Protein AF-A0A7X6XY84-F1 (afdb_monomer)

pLDDT: mean 77.43, std 20.36, range [28.47, 95.75]

Foldseek 3Di:
DDDDDDDDDDDDDDDDDDDDDDDDDDDPPDPPPPPPPPQQPAQADVLVQVLQVVLVVVVCVVCVVPPWWDDWGDGRLETETETEPDPDPVVPPDVLRVQLVVVQVVQCSLCVVPVPDPSSLSRQWYWYHYPPADIFIDGQVQWDQDPNTTGHDSVRSSVSSVD

Mean predicted aligned error: 12.92 Å

Secondary structure (DSSP, 8-state):
-----------------------------------HHHHHTSPP-HHHHHHHHHHHHHHHHHHTTT--EEEEEEETTEEEEEE--TT--SSSSSHHHHHHHHHHHHHHHHHHTTTT-THHHH--EEEEEETTS-EEEEEGGGEEEETTEEEE-HHHHHHHHH-

Solvent-accessible surface area (backbone atoms only — not comparable to full-atom values): 10266 Å² total; per-residue (Å²): 134,85,91,83,86,89,82,86,92,83,82,80,91,80,80,90,82,87,78,91,77,91,76,74,96,70,89,73,85,69,75,71,85,65,79,60,66,69,56,68,66,36,72,71,39,64,68,51,43,55,50,47,64,68,42,43,67,59,56,50,60,77,24,67,93,72,70,33,72,76,49,74,52,68,52,20,42,28,42,41,37,33,34,44,64,80,89,59,50,75,98,28,98,37,59,65,58,43,50,47,50,50,52,51,52,54,52,49,51,67,46,58,63,62,67,87,46,70,58,67,75,57,38,50,31,41,38,40,38,35,60,98,67,60,72,34,65,48,48,48,85,64,47,43,79,54,98,89,37,72,39,72,45,71,66,57,50,51,50,40,70,71,108

Structure (mmCIF, N/CA/C/O backbone):
data_AF-A0A7X6XY84-F1
#
_entry.id   AF-A0A7X6XY84-F1
#
loop_
_atom_site.group_PDB
_atom_site.id
_atom_site.type_symbol
_atom_site.label_atom_id
_atom_site.label_alt_id
_atom_site.label_comp_id
_atom_site.label_asym_id
_atom_site.label_entity_id
_atom_site.label_seq_id
_atom_site.pdbx_PDB_ins_code
_atom_site.Cartn_x
_atom_site.Cartn_y
_atom_site.Cartn_z
_atom_site.occupancy
_atom_site.B_iso_or_equiv
_atom_site.auth_seq_id
_atom_site.auth_comp_id
_atom_site.auth_asym_id
_atom_site.auth_atom_id
_atom_site.pdbx_PDB_model_num
ATOM 1 N N . MET A 1 1 ? 67.344 -59.192 -1.637 1.00 37.03 1 MET A N 1
ATOM 2 C CA . MET A 1 1 ? 68.223 -58.410 -2.530 1.00 37.03 1 MET A CA 1
ATOM 3 C C . MET A 1 1 ? 67.933 -56.934 -2.301 1.00 37.03 1 MET A C 1
ATOM 5 O O . MET A 1 1 ? 66.778 -56.552 -2.340 1.00 37.03 1 MET A O 1
ATOM 9 N N . SER A 1 2 ? 68.988 -56.175 -2.002 1.00 34.41 2 SER A N 1
ATOM 10 C CA . SER A 1 2 ? 69.100 -54.714 -1.875 1.00 34.41 2 SER A CA 1
ATOM 11 C C . SER A 1 2 ? 68.225 -53.937 -0.875 1.00 34.41 2 SER A C 1
ATOM 13 O O . SER A 1 2 ? 67.054 -53.653 -1.083 1.00 34.41 2 SER A O 1
ATOM 15 N N . ILE A 1 3 ? 68.920 -53.469 0.162 1.00 47.12 3 ILE A N 1
ATOM 16 C CA . ILE A 1 3 ? 68.649 -52.268 0.959 1.00 47.12 3 ILE A CA 1
ATOM 17 C C . ILE A 1 3 ? 68.754 -51.015 0.066 1.00 47.12 3 ILE A C 1
ATOM 19 O O . ILE A 1 3 ? 69.675 -50.949 -0.750 1.00 47.12 3 ILE A O 1
ATOM 23 N N . LYS A 1 4 ? 67.877 -50.021 0.284 1.00 43.94 4 LYS A N 1
ATOM 24 C CA . LYS A 1 4 ? 68.105 -48.550 0.228 1.00 43.94 4 LYS A CA 1
ATOM 25 C C . LYS A 1 4 ? 66.791 -47.867 0.681 1.00 43.94 4 LYS A C 1
ATOM 27 O O . LYS A 1 4 ? 65.783 -48.042 0.021 1.00 43.94 4 LYS A O 1
ATOM 32 N N . LYS A 1 5 ? 66.659 -47.406 1.932 1.00 41.78 5 LYS A N 1
ATOM 33 C CA . LYS A 1 5 ? 67.105 -46.138 2.564 1.00 41.78 5 LYS A CA 1
ATOM 34 C C . LYS A 1 5 ? 66.253 -44.902 2.201 1.00 41.78 5 LYS A C 1
ATOM 36 O O . LYS A 1 5 ? 66.184 -44.552 1.032 1.00 41.78 5 LYS A O 1
ATOM 41 N N . ILE A 1 6 ? 65.849 -44.202 3.279 1.00 56.38 6 ILE A N 1
ATOM 42 C CA . ILE A 1 6 ? 65.482 -42.769 3.425 1.00 56.38 6 ILE A CA 1
ATOM 43 C C . ILE A 1 6 ? 64.001 -42.468 3.142 1.00 56.38 6 ILE A C 1
ATOM 45 O O . ILE A 1 6 ? 63.484 -42.914 2.135 1.00 56.38 6 ILE A O 1
ATOM 49 N N . SER A 1 7 ? 63.260 -41.661 3.902 1.00 41.84 7 SER A N 1
ATOM 50 C CA . SER A 1 7 ? 63.342 -41.059 5.243 1.00 41.84 7 SER A CA 1
ATOM 51 C C . SER A 1 7 ? 62.091 -40.170 5.371 1.00 41.84 7 SER A C 1
ATOM 53 O O . SER A 1 7 ? 61.486 -39.816 4.366 1.00 41.84 7 SER A O 1
ATOM 55 N N . LEU A 1 8 ? 61.837 -39.724 6.597 1.00 44.41 8 LEU A N 1
ATOM 56 C CA . LEU A 1 8 ? 60.947 -38.650 7.043 1.00 44.41 8 LEU A CA 1
ATOM 57 C C . LEU A 1 8 ? 59.442 -38.979 7.121 1.00 44.41 8 LEU A C 1
ATOM 59 O O . LEU A 1 8 ? 58.824 -39.281 6.114 1.00 44.41 8 LEU A O 1
ATOM 63 N N . PHE A 1 9 ? 58.812 -39.084 8.297 1.00 40.66 9 PHE A N 1
ATOM 64 C CA . PHE A 1 9 ? 58.599 -38.135 9.418 1.00 40.66 9 PHE A CA 1
ATOM 65 C C . PHE A 1 9 ? 57.223 -37.459 9.309 1.00 40.66 9 PHE A C 1
ATOM 67 O O . PHE A 1 9 ? 57.017 -36.674 8.393 1.00 40.66 9 PHE A O 1
ATOM 74 N N . LEU A 1 10 ? 56.348 -37.783 10.274 1.00 44.91 10 LEU A N 1
ATOM 75 C CA . LEU A 1 10 ? 55.232 -37.021 10.885 1.00 44.91 10 LEU A CA 1
ATOM 76 C C . LEU A 1 10 ? 54.086 -38.003 11.199 1.00 44.91 10 LEU A C 1
ATOM 78 O O . LEU A 1 10 ? 53.367 -38.431 10.308 1.00 44.91 10 LEU A O 1
ATOM 82 N N . ILE A 1 11 ? 54.081 -38.651 12.368 1.00 48.78 11 ILE A N 1
ATOM 83 C CA . ILE A 1 11 ? 53.679 -38.143 13.700 1.00 48.78 11 ILE A CA 1
ATOM 84 C C . ILE A 1 11 ? 52.160 -37.890 13.793 1.00 48.78 11 ILE A C 1
ATOM 86 O O . ILE A 1 11 ? 51.646 -36.943 13.213 1.00 48.78 11 ILE A O 1
ATOM 90 N N . SER A 1 12 ? 51.527 -38.773 14.589 1.00 40.69 12 SER A N 1
ATOM 91 C CA . SER A 1 12 ? 50.303 -38.646 15.418 1.00 40.69 12 SER A CA 1
ATOM 92 C C . SER A 1 12 ? 48.994 -38.220 14.736 1.00 40.69 12 SER A C 1
ATOM 94 O O . SER A 1 12 ? 48.869 -37.097 14.275 1.00 40.69 12 SER A O 1
ATOM 96 N N . ILE A 1 13 ? 47.987 -39.093 14.602 1.00 51.06 13 ILE A N 1
ATOM 97 C CA . ILE A 1 13 ? 47.061 -39.580 15.656 1.00 51.06 13 ILE A CA 1
ATOM 98 C C . ILE A 1 13 ? 46.358 -38.431 16.393 1.00 51.06 13 ILE A C 1
ATOM 100 O O . ILE A 1 13 ? 46.986 -37.775 17.213 1.00 51.06 13 ILE A O 1
ATOM 104 N N . LEU A 1 14 ? 45.046 -38.292 16.169 1.00 39.66 14 LEU A N 1
ATOM 105 C CA . LEU A 1 14 ? 44.008 -38.093 17.199 1.00 39.66 14 LEU A CA 1
ATOM 106 C C . LEU A 1 14 ? 42.639 -38.339 16.521 1.00 39.66 14 LEU A C 1
ATOM 108 O O . LEU A 1 14 ? 42.219 -37.580 15.656 1.00 39.66 14 LEU A O 1
ATOM 112 N N . SER A 1 15 ? 42.095 -39.556 16.640 1.00 41.47 15 SER A N 1
ATOM 113 C CA . SER A 1 15 ? 40.876 -39.861 17.424 1.00 41.47 15 SER A CA 1
ATOM 114 C C . SER A 1 15 ? 39.651 -39.034 17.007 1.00 41.47 15 SER A C 1
ATOM 116 O O . SER A 1 15 ? 39.564 -37.845 17.282 1.00 41.47 15 SER A O 1
ATOM 118 N N . LEU A 1 16 ? 38.713 -39.618 16.262 1.00 42.50 16 LEU A N 1
ATOM 119 C CA . LEU A 1 16 ? 37.565 -40.355 16.813 1.00 42.50 16 LEU A CA 1
ATOM 120 C C . LEU A 1 16 ? 36.734 -39.509 17.792 1.00 42.50 16 LEU A C 1
ATOM 122 O O . LEU A 1 16 ? 37.088 -39.352 18.956 1.00 42.50 16 LEU A O 1
ATOM 126 N N . SER A 1 17 ? 35.582 -39.037 17.321 1.00 43.12 17 SER A N 1
ATOM 127 C CA . SER A 1 17 ? 34.432 -38.672 18.153 1.00 43.12 17 SER A CA 1
ATOM 128 C C . SER A 1 17 ? 33.162 -38.888 17.335 1.00 43.12 17 SER A C 1
ATOM 130 O O . SER A 1 17 ? 32.654 -37.988 16.677 1.00 43.12 17 SER A O 1
ATOM 132 N N . ILE A 1 18 ? 32.682 -40.132 17.352 1.00 50.38 18 ILE A N 1
ATOM 133 C CA . ILE A 1 18 ? 31.276 -40.438 17.099 1.00 50.38 18 ILE A CA 1
ATOM 134 C C . ILE A 1 18 ? 30.543 -40.089 18.394 1.00 50.38 18 ILE A C 1
ATOM 136 O O . ILE A 1 18 ? 30.794 -40.719 19.420 1.00 50.38 18 ILE A O 1
ATOM 140 N N . VAL A 1 19 ? 29.627 -39.125 18.340 1.00 46.19 19 VAL A N 1
ATOM 141 C CA . VAL A 1 19 ? 28.506 -39.048 19.279 1.00 46.19 19 VAL A CA 1
ATOM 142 C C . VAL A 1 19 ? 27.235 -39.066 18.445 1.00 46.19 19 VAL A C 1
ATOM 144 O O . VAL A 1 19 ? 26.896 -38.113 17.750 1.00 46.19 19 VAL A O 1
ATOM 147 N N . LEU A 1 20 ? 26.580 -40.222 18.485 1.00 47.09 20 LEU A N 1
ATOM 148 C CA . LEU A 1 20 ? 25.181 -40.398 18.141 1.00 47.09 20 LEU A CA 1
ATOM 149 C C . LEU A 1 20 ? 24.332 -39.718 19.216 1.00 47.09 20 LEU A C 1
ATOM 151 O O . LEU A 1 20 ? 24.403 -40.100 20.381 1.00 47.09 20 LEU A O 1
ATOM 155 N N . SER A 1 21 ? 23.470 -38.797 18.805 1.00 43.19 21 SER A N 1
ATOM 156 C CA . SER A 1 21 ? 22.220 -38.500 19.506 1.00 43.19 21 SER A CA 1
ATOM 157 C C . SER A 1 21 ? 21.289 -37.786 18.535 1.00 43.19 21 SER A C 1
ATOM 159 O O . SER A 1 21 ? 21.420 -36.589 18.294 1.00 43.19 21 SER A O 1
ATOM 161 N N . GLY A 1 22 ? 20.380 -38.554 17.937 1.00 38.88 22 GLY A N 1
ATOM 162 C CA . GLY A 1 22 ? 19.222 -37.994 17.261 1.00 38.88 22 GLY A CA 1
ATOM 163 C C . GLY A 1 22 ? 18.280 -37.348 18.274 1.00 38.88 22 GLY A C 1
ATOM 164 O O . GLY A 1 22 ? 18.043 -37.909 19.340 1.00 38.88 22 GLY A O 1
ATOM 165 N N . CYS A 1 23 ? 17.729 -36.200 17.897 1.00 39.31 23 CYS A N 1
ATOM 166 C CA . CYS A 1 23 ? 16.476 -35.659 18.402 1.00 39.31 23 CYS A CA 1
ATOM 167 C C . CYS A 1 23 ? 15.817 -34.926 17.230 1.00 39.31 23 CYS A C 1
ATOM 169 O O . CYS A 1 23 ? 16.321 -33.910 16.774 1.00 39.31 23 CYS A O 1
ATOM 171 N N . SER A 1 24 ? 14.748 -35.541 16.728 1.00 29.14 24 SER A N 1
ATOM 172 C CA . SER A 1 24 ? 13.473 -34.908 16.388 1.00 29.14 24 SER A CA 1
ATOM 173 C C . SER A 1 24 ? 13.477 -33.642 15.527 1.00 29.14 24 SER A C 1
ATOM 175 O O . SER A 1 24 ? 13.918 -32.584 15.953 1.00 29.14 24 SER A O 1
ATOM 177 N N . TYR A 1 25 ? 12.828 -33.758 14.364 1.00 44.88 25 TYR A N 1
ATOM 178 C CA . TYR A 1 25 ? 11.724 -32.879 13.955 1.00 44.88 25 TYR A CA 1
ATOM 179 C C . TYR A 1 25 ? 11.541 -31.643 14.852 1.00 44.88 25 TYR A C 1
ATOM 181 O O . TYR A 1 25 ? 10.917 -31.720 15.910 1.00 44.88 25 TYR A O 1
ATOM 189 N N . LEU A 1 26 ? 12.070 -30.518 14.398 1.00 33.59 26 LEU A N 1
ATOM 190 C CA . LEU A 1 26 ? 11.549 -29.198 14.700 1.00 33.59 26 LEU A CA 1
ATOM 191 C C . LEU A 1 26 ? 11.696 -28.415 13.404 1.00 33.59 26 LEU A C 1
ATOM 193 O O . LEU A 1 26 ? 12.796 -28.276 12.872 1.00 33.59 26 LEU A O 1
ATOM 197 N N . GLU A 1 27 ? 10.547 -28.030 12.862 1.00 41.69 27 GLU A N 1
ATOM 198 C CA . GLU A 1 27 ? 10.413 -27.014 11.834 1.00 41.69 27 GLU A CA 1
ATOM 199 C C . GLU A 1 27 ? 11.278 -25.819 12.232 1.00 41.69 27 GLU A C 1
ATOM 201 O O . GLU A 1 27 ? 10.979 -25.129 13.204 1.00 41.69 27 GLU A O 1
ATOM 206 N N . ASP A 1 28 ? 12.357 -25.588 11.494 1.00 35.00 28 ASP A N 1
ATOM 207 C CA . ASP A 1 28 ? 12.921 -24.255 11.422 1.00 35.00 28 ASP A CA 1
ATOM 208 C C . ASP A 1 28 ? 12.203 -23.590 10.254 1.00 35.00 28 ASP A C 1
ATOM 210 O O . ASP A 1 28 ? 12.536 -23.789 9.082 1.00 35.00 28 ASP A O 1
ATOM 214 N N . THR A 1 29 ? 11.126 -22.874 10.578 1.00 38.28 29 THR A N 1
ATOM 215 C CA . THR A 1 29 ? 10.616 -21.785 9.750 1.00 38.28 29 THR A CA 1
ATOM 216 C C . THR A 1 29 ? 11.722 -20.740 9.681 1.00 38.28 29 THR A C 1
ATOM 218 O O . THR A 1 29 ? 11.693 -19.730 10.386 1.00 38.28 29 THR A O 1
ATOM 221 N N . GLY A 1 30 ? 12.740 -21.040 8.878 1.00 28.47 30 GLY A N 1
ATOM 222 C CA . GLY A 1 30 ? 13.841 -20.151 8.596 1.00 28.47 30 GLY A CA 1
ATOM 223 C C . GLY A 1 30 ? 13.262 -18.957 7.869 1.00 28.47 30 GLY A C 1
ATOM 224 O O . GLY A 1 30 ? 12.971 -19.032 6.677 1.00 28.47 30 GLY A O 1
ATOM 225 N N . ASN A 1 31 ? 13.062 -17.876 8.619 1.00 40.44 31 ASN A N 1
ATOM 226 C CA . ASN A 1 31 ? 13.121 -16.524 8.103 1.00 40.44 31 ASN A CA 1
ATOM 227 C C . ASN A 1 31 ? 14.382 -16.451 7.242 1.00 40.44 31 ASN A C 1
ATOM 229 O O . ASN A 1 31 ? 15.483 -16.282 7.766 1.00 40.44 31 ASN A O 1
ATOM 233 N N . GLU A 1 32 ? 14.228 -16.662 5.934 1.00 41.94 32 GLU A N 1
ATOM 234 C CA . GLU A 1 32 ? 15.254 -16.293 4.980 1.00 41.94 32 GLU A CA 1
ATOM 235 C C . GLU A 1 32 ? 15.561 -14.832 5.278 1.00 41.94 32 GLU A C 1
ATOM 237 O O . GLU A 1 32 ? 14.674 -13.977 5.241 1.00 41.94 32 GLU A O 1
ATOM 242 N N . GLU A 1 33 ? 16.805 -14.596 5.675 1.00 41.22 33 GLU A N 1
ATOM 243 C CA . GLU A 1 33 ? 17.447 -13.302 5.805 1.00 41.22 33 GLU A CA 1
ATOM 244 C C . GLU A 1 33 ? 17.317 -12.625 4.432 1.00 41.22 33 GLU A C 1
ATOM 246 O O . GLU A 1 33 ? 18.150 -12.779 3.537 1.00 41.22 33 GLU A O 1
ATOM 251 N N . TYR A 1 34 ? 16.152 -12.016 4.197 1.00 51.50 34 TYR A N 1
ATOM 252 C CA . TYR A 1 34 ? 15.800 -11.458 2.909 1.00 51.50 34 TYR A CA 1
ATOM 253 C C . TYR A 1 34 ? 16.749 -10.303 2.657 1.00 51.50 34 TYR A C 1
ATOM 255 O O . TYR A 1 34 ? 17.055 -9.522 3.551 1.00 51.50 34 TYR A O 1
ATOM 263 N N . ILE A 1 35 ? 17.253 -10.237 1.433 1.00 47.62 35 ILE A N 1
ATOM 264 C CA . ILE A 1 35 ? 18.219 -9.252 0.956 1.00 47.62 35 ILE A CA 1
ATOM 265 C C . ILE A 1 35 ? 17.599 -7.844 1.092 1.00 47.62 35 ILE A C 1
ATOM 267 O O . ILE A 1 35 ? 17.041 -7.304 0.143 1.00 47.62 35 ILE A O 1
ATOM 271 N N . GLU A 1 36 ? 17.635 -7.260 2.289 1.00 53.44 36 GLU A N 1
ATOM 272 C CA . GLU A 1 36 ? 16.986 -5.982 2.603 1.00 53.44 36 GLU A CA 1
ATOM 273 C C . GLU A 1 36 ? 17.837 -4.806 2.124 1.00 53.44 36 GLU A C 1
ATOM 275 O O . GLU A 1 36 ? 17.321 -3.829 1.596 1.00 53.44 36 GLU A O 1
ATOM 280 N N . THR A 1 37 ? 19.163 -4.907 2.194 1.00 52.84 37 THR A N 1
ATOM 281 C CA . THR A 1 37 ? 20.028 -3.739 1.977 1.00 52.84 37 THR A CA 1
ATOM 282 C C . THR A 1 37 ? 20.285 -3.409 0.507 1.00 52.84 37 THR A C 1
ATOM 284 O O . THR A 1 37 ? 20.326 -2.231 0.156 1.00 52.84 37 THR A O 1
ATOM 287 N N . ALA A 1 38 ? 20.441 -4.402 -0.375 1.00 56.97 38 ALA A N 1
ATOM 288 C CA . ALA A 1 38 ? 20.861 -4.161 -1.763 1.00 56.97 38 ALA A CA 1
ATOM 289 C C . ALA A 1 38 ? 19.752 -3.573 -2.655 1.00 56.97 38 ALA A C 1
ATOM 291 O O . ALA A 1 38 ? 20.037 -2.753 -3.522 1.00 56.97 38 ALA A O 1
ATOM 292 N N . GLN A 1 39 ? 18.490 -3.964 -2.445 1.00 60.03 39 GLN A N 1
ATOM 293 C CA . GLN A 1 39 ? 17.364 -3.432 -3.227 1.00 60.03 39 GLN A CA 1
ATOM 294 C C . GLN A 1 39 ? 16.808 -2.122 -2.655 1.00 60.03 39 GLN A C 1
ATOM 296 O O . GLN A 1 39 ? 16.285 -1.303 -3.404 1.00 60.03 39 GLN A O 1
ATOM 301 N N . GLU A 1 40 ? 16.983 -1.866 -1.356 1.00 54.91 40 GLU A N 1
ATOM 302 C CA . GLU A 1 40 ? 16.638 -0.575 -0.742 1.00 54.91 40 GLU A CA 1
ATOM 303 C C . GLU A 1 40 ? 17.616 0.556 -1.079 1.00 54.91 40 GLU A C 1
ATOM 305 O O . GLU A 1 40 ? 17.273 1.731 -0.938 1.00 54.91 40 GLU A O 1
ATOM 310 N N . SER A 1 41 ? 18.827 0.205 -1.518 1.00 63.41 41 SER A N 1
ATOM 311 C CA . SER A 1 41 ? 19.855 1.142 -1.985 1.00 63.41 41 SER A CA 1
ATOM 312 C C . SER A 1 41 ? 19.936 1.239 -3.513 1.00 63.41 41 SER A C 1
ATOM 314 O O . SER A 1 41 ? 20.846 1.882 -4.040 1.00 63.41 41 SER A O 1
ATOM 316 N N . ALA A 1 42 ? 18.980 0.632 -4.228 1.00 69.38 42 ALA A N 1
ATOM 317 C CA . ALA A 1 42 ? 18.850 0.788 -5.669 1.00 69.38 42 ALA A CA 1
ATOM 318 C C . ALA A 1 42 ? 18.618 2.268 -6.031 1.00 69.38 42 ALA A C 1
ATOM 320 O O . ALA A 1 42 ? 17.935 2.978 -5.283 1.00 69.38 42 ALA A O 1
ATOM 321 N N . PRO A 1 43 ? 19.181 2.746 -7.160 1.00 77.19 43 PRO A N 1
ATOM 322 C CA . PRO A 1 43 ? 18.871 4.075 -7.660 1.00 77.19 43 PRO A CA 1
ATOM 323 C C . PRO A 1 43 ? 17.367 4.204 -7.885 1.00 77.19 43 PRO A C 1
ATOM 325 O O . PRO A 1 43 ? 16.672 3.218 -8.137 1.00 77.19 43 PRO A O 1
ATOM 328 N N . ASP A 1 44 ? 16.882 5.433 -7.783 1.00 80.38 44 ASP A N 1
ATOM 329 C CA . ASP A 1 44 ? 15.476 5.708 -8.000 1.00 80.38 44 ASP A CA 1
ATOM 330 C C . ASP A 1 44 ? 15.028 5.274 -9.396 1.00 80.38 44 ASP A C 1
ATOM 332 O O . ASP A 1 44 ? 15.686 5.551 -10.401 1.00 80.38 44 ASP A O 1
ATOM 336 N N . ASN A 1 45 ? 13.883 4.603 -9.433 1.00 87.12 45 ASN A N 1
ATOM 337 C CA . ASN A 1 45 ? 13.241 4.206 -10.667 1.00 87.12 45 ASN A CA 1
ATOM 338 C C . ASN A 1 45 ? 12.359 5.355 -11.165 1.00 87.12 45 ASN A C 1
ATOM 340 O O . ASN A 1 45 ? 11.310 5.644 -10.586 1.00 87.12 45 ASN A O 1
ATOM 344 N N . GLU A 1 46 ? 12.824 6.043 -12.205 1.00 90.38 46 GLU A N 1
ATOM 345 C CA . GLU A 1 46 ? 12.141 7.217 -12.754 1.00 90.38 46 GLU A CA 1
ATOM 346 C C . GLU A 1 46 ? 10.784 6.859 -13.383 1.00 90.38 46 GLU A C 1
ATOM 348 O O . GLU A 1 46 ? 9.826 7.609 -13.198 1.00 90.38 46 GLU A O 1
ATOM 353 N N . ASP A 1 47 ? 10.656 5.683 -14.004 1.00 91.44 47 ASP A N 1
ATOM 354 C CA . ASP A 1 47 ? 9.382 5.211 -14.563 1.00 91.44 47 ASP A CA 1
ATOM 355 C C . ASP A 1 47 ? 8.368 4.926 -13.442 1.00 91.44 47 ASP A C 1
ATOM 357 O O . ASP A 1 47 ? 7.186 5.268 -13.542 1.00 91.44 47 ASP A O 1
ATOM 361 N N . LEU A 1 48 ? 8.827 4.344 -12.326 1.00 91.44 48 LEU A N 1
ATOM 362 C CA . LEU A 1 48 ? 7.979 4.093 -11.158 1.00 91.44 48 LEU A CA 1
ATOM 363 C C . LEU A 1 48 ? 7.576 5.399 -10.469 1.00 91.44 48 LEU A C 1
ATOM 365 O O . LEU A 1 48 ? 6.434 5.531 -10.027 1.00 91.44 48 LEU A O 1
ATOM 369 N N . LYS A 1 49 ? 8.482 6.377 -10.391 1.00 92.06 49 LYS A N 1
ATOM 370 C CA . LYS A 1 49 ? 8.153 7.721 -9.899 1.00 92.06 49 LYS A CA 1
ATOM 371 C C . LYS A 1 49 ? 7.074 8.372 -10.754 1.00 92.06 49 LYS A C 1
ATOM 373 O O . LYS A 1 49 ? 6.077 8.826 -10.201 1.00 92.06 49 LYS A O 1
ATOM 378 N N . GLU A 1 50 ? 7.239 8.387 -12.076 1.00 92.75 50 GLU A N 1
ATOM 379 C CA . GLU A 1 50 ? 6.246 8.953 -12.996 1.00 92.75 50 GLU A CA 1
ATOM 380 C C . GLU A 1 50 ? 4.892 8.248 -12.845 1.00 92.75 50 GLU A C 1
ATOM 382 O O . GLU A 1 50 ? 3.845 8.893 -12.738 1.00 92.75 50 GLU A O 1
ATOM 387 N N . TYR A 1 51 ? 4.910 6.919 -12.751 1.00 93.12 51 TYR A N 1
ATOM 388 C CA . TYR A 1 51 ? 3.714 6.132 -12.493 1.00 93.12 51 TYR A CA 1
ATOM 389 C C . TYR A 1 51 ? 3.009 6.535 -11.191 1.00 93.12 51 TYR A C 1
ATOM 391 O O . TYR A 1 51 ? 1.796 6.764 -11.195 1.00 93.12 51 TYR A O 1
ATOM 399 N N . ILE A 1 52 ? 3.753 6.663 -10.089 1.00 93.19 52 ILE A N 1
ATOM 400 C CA . ILE A 1 52 ? 3.185 7.042 -8.793 1.00 93.19 52 ILE A CA 1
ATOM 401 C C . ILE A 1 52 ? 2.676 8.485 -8.790 1.00 93.19 52 ILE A C 1
ATOM 403 O O . ILE A 1 52 ? 1.615 8.729 -8.223 1.00 93.19 52 ILE A O 1
ATOM 407 N N . GLU A 1 53 ? 3.327 9.421 -9.480 1.00 93.19 53 GLU A N 1
ATOM 408 C CA . GLU A 1 53 ? 2.800 10.784 -9.646 1.00 93.19 53 GLU A CA 1
ATOM 409 C C . GLU A 1 53 ? 1.464 10.793 -10.408 1.00 93.19 53 GLU A C 1
ATOM 411 O O . GLU A 1 53 ? 0.549 11.547 -10.070 1.00 93.19 53 GLU A O 1
ATOM 416 N N . HIS A 1 54 ? 1.290 9.902 -11.388 1.00 91.88 54 HIS A N 1
ATOM 417 C CA . HIS A 1 54 ? 0.005 9.717 -12.062 1.00 91.88 54 HIS A CA 1
ATOM 418 C C . HIS A 1 54 ? -1.043 8.991 -11.215 1.00 91.88 54 HIS A C 1
ATOM 420 O O . HIS A 1 54 ? -2.238 9.219 -11.420 1.00 91.88 54 HIS A O 1
ATOM 426 N N . LEU A 1 55 ? -0.625 8.095 -10.321 1.00 92.50 55 LEU A N 1
ATOM 427 C CA . LEU A 1 55 ? -1.502 7.346 -9.420 1.00 92.50 55 LEU A CA 1
ATOM 428 C C . LEU A 1 55 ? -1.961 8.198 -8.231 1.00 92.50 55 LEU A C 1
ATOM 430 O O . LEU A 1 55 ? -3.087 8.052 -7.762 1.00 92.50 55 LEU A O 1
ATOM 434 N N . LYS A 1 56 ? -1.108 9.103 -7.754 1.00 92.75 56 LYS A N 1
ATOM 435 C CA . LYS A 1 56 ? -1.342 9.975 -6.604 1.00 92.75 56 LYS A CA 1
ATOM 436 C C . LYS A 1 56 ? -2.735 10.618 -6.570 1.00 92.75 56 LYS A C 1
ATOM 438 O O . LYS A 1 56 ? -3.413 10.400 -5.570 1.00 92.75 56 LYS A O 1
ATOM 443 N N . PRO A 1 57 ? -3.241 11.287 -7.627 1.00 91.94 57 PRO A N 1
ATOM 444 C CA . PRO A 1 57 ? -4.588 11.864 -7.597 1.00 91.94 57 PRO A CA 1
ATOM 445 C C . PRO A 1 57 ? -5.703 10.815 -7.450 1.00 91.94 57 PRO A C 1
ATOM 447 O O . PRO A 1 57 ? -6.771 11.113 -6.920 1.00 91.94 57 PRO A O 1
ATOM 450 N N . VAL A 1 58 ? -5.481 9.577 -7.904 1.00 91.62 58 VAL A N 1
ATOM 451 C CA . VAL A 1 58 ? -6.438 8.473 -7.725 1.00 91.62 58 VAL A CA 1
ATOM 452 C C . VAL A 1 58 ? -6.489 8.052 -6.263 1.00 91.62 58 VAL A C 1
ATOM 454 O O . VAL A 1 58 ? -7.580 7.899 -5.719 1.00 91.62 58 VAL A O 1
ATOM 457 N N . ILE A 1 59 ? -5.327 7.900 -5.623 1.00 91.19 59 ILE A N 1
ATOM 458 C CA . ILE A 1 59 ? -5.235 7.547 -4.203 1.00 91.19 59 ILE A CA 1
ATOM 459 C C . ILE A 1 59 ? -5.751 8.697 -3.336 1.00 91.19 59 ILE A C 1
ATOM 461 O O . ILE A 1 59 ? -6.549 8.453 -2.445 1.00 91.19 59 ILE A O 1
ATOM 465 N N . GLU A 1 60 ? -5.395 9.949 -3.623 1.00 90.75 60 GLU A N 1
ATOM 466 C CA . GLU A 1 60 ? -5.923 11.127 -2.917 1.00 90.75 60 GLU A CA 1
ATOM 467 C C . GLU A 1 60 ? -7.456 11.161 -2.952 1.00 90.75 60 GLU A C 1
ATOM 469 O O . GLU A 1 60 ? -8.094 11.361 -1.919 1.00 90.75 60 GLU A O 1
ATOM 474 N N . LYS A 1 61 ? -8.062 10.842 -4.103 1.00 89.75 61 LYS A N 1
ATOM 475 C CA . LYS A 1 61 ? -9.519 10.737 -4.240 1.00 89.75 61 LYS A CA 1
ATOM 476 C C . LYS A 1 61 ? -10.142 9.643 -3.364 1.00 89.75 61 LYS A C 1
ATOM 478 O O . LYS A 1 61 ? -11.285 9.780 -2.937 1.00 89.75 61 LYS A O 1
ATOM 483 N N . LEU A 1 62 ? -9.417 8.563 -3.053 1.00 88.38 62 LEU A N 1
ATOM 484 C CA . LEU A 1 62 ? -9.892 7.545 -2.103 1.00 88.38 62 LEU A CA 1
ATOM 485 C C . LEU A 1 62 ? -10.095 8.118 -0.690 1.00 88.38 62 LEU A C 1
ATOM 487 O O . LEU A 1 62 ? -10.881 7.560 0.082 1.00 88.38 62 LEU A O 1
ATOM 491 N N . TYR A 1 63 ? -9.419 9.219 -0.370 1.00 87.31 63 TYR A N 1
ATOM 492 C CA . TYR A 1 63 ? -9.416 9.840 0.949 1.00 87.31 63 TYR A CA 1
ATOM 493 C C . TYR A 1 63 ? 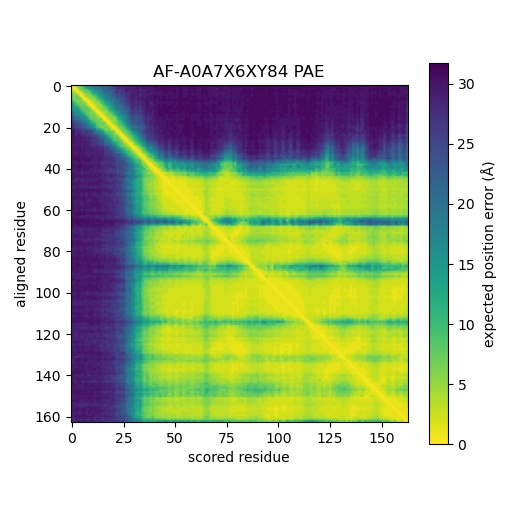-10.017 11.253 0.960 1.00 87.31 63 TYR A C 1
ATOM 495 O O . TYR A 1 63 ? -10.081 11.856 2.023 1.00 87.31 63 TYR A O 1
ATOM 503 N N . GLU A 1 64 ? -10.503 11.774 -0.170 1.00 80.69 64 GLU A N 1
ATOM 504 C CA . GLU A 1 64 ? -11.032 13.144 -0.307 1.00 80.69 64 GLU A CA 1
ATOM 505 C C . GLU A 1 64 ? -12.198 13.438 0.658 1.00 80.69 64 GLU A C 1
ATOM 507 O O . GLU A 1 64 ? -12.249 14.507 1.261 1.00 80.69 64 GLU A O 1
ATOM 512 N N . ASP A 1 65 ? -13.077 12.457 0.888 1.00 68.44 65 ASP A N 1
ATOM 513 C CA . ASP A 1 65 ? -14.259 12.604 1.754 1.00 68.44 65 ASP A CA 1
ATOM 514 C C . ASP A 1 65 ? -13.990 12.321 3.244 1.00 68.44 65 ASP A C 1
ATOM 516 O O . ASP A 1 65 ? -14.850 12.577 4.089 1.00 68.44 65 ASP A O 1
ATOM 520 N N . LYS A 1 66 ? -12.827 11.747 3.575 1.00 63.72 66 LYS A N 1
ATOM 521 C CA . LYS A 1 66 ? -12.502 11.270 4.934 1.00 63.72 66 LYS A CA 1
ATOM 522 C C . LYS A 1 66 ? -11.252 11.911 5.537 1.00 63.72 66 LYS A C 1
ATOM 524 O O . LYS A 1 66 ? -11.149 11.974 6.751 1.00 63.72 66 LYS A O 1
ATOM 529 N N . GLY A 1 67 ? -10.363 12.441 4.696 1.00 62.28 67 GLY A N 1
ATOM 530 C CA . GLY A 1 67 ? -9.099 13.079 5.055 1.00 62.28 67 GLY A CA 1
ATOM 531 C C . GLY A 1 67 ? -8.156 12.163 5.831 1.00 62.28 67 GLY A C 1
ATOM 532 O O . GLY A 1 67 ? -8.048 12.322 7.036 1.00 62.28 67 GLY A O 1
ATOM 533 N N . GLU A 1 68 ? -7.463 11.228 5.167 1.00 78.75 68 GLU A N 1
ATOM 534 C CA . GLU A 1 68 ? -6.645 10.213 5.875 1.00 78.75 68 GLU A CA 1
ATOM 535 C C . GLU A 1 68 ? -5.359 9.773 5.130 1.00 78.75 68 GLU A C 1
ATOM 537 O O . GLU A 1 68 ? -4.605 8.951 5.644 1.00 78.75 68 GLU A O 1
ATOM 542 N N . LEU A 1 69 ? -5.028 10.347 3.962 1.00 89.12 69 LEU A N 1
ATOM 543 C CA . LEU A 1 69 ? -3.727 10.136 3.299 1.00 89.12 69 LEU A CA 1
ATOM 544 C C . LEU A 1 69 ? -2.729 11.220 3.721 1.00 89.12 69 LEU A C 1
ATOM 546 O O . LEU A 1 69 ? -2.970 12.404 3.484 1.00 89.12 69 LEU A O 1
ATOM 550 N N . LYS A 1 70 ? -1.585 10.826 4.285 1.00 90.44 70 LYS A N 1
ATOM 551 C CA . LYS A 1 7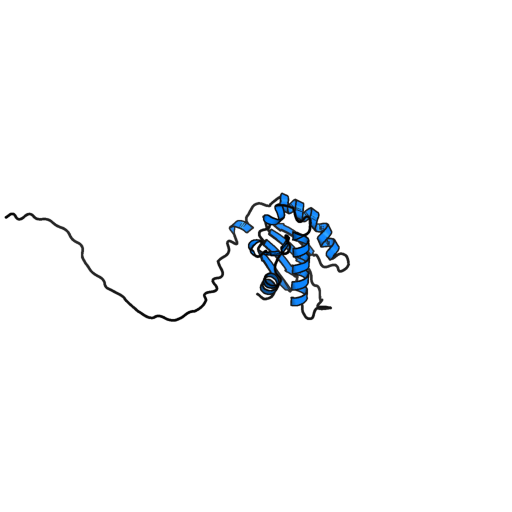0 ? -0.495 11.753 4.632 1.00 90.44 70 LYS A CA 1
ATOM 552 C C . LYS A 1 70 ? 0.506 11.915 3.507 1.00 90.44 70 LYS A C 1
ATOM 554 O O . LYS A 1 70 ? 0.886 13.035 3.166 1.00 90.44 70 LYS A O 1
ATOM 559 N N 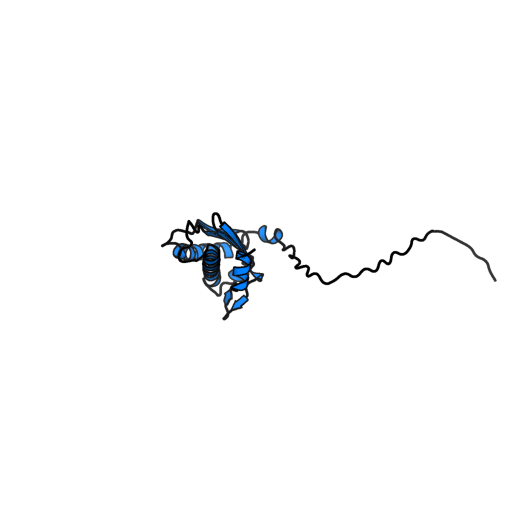. SER A 1 71 ? 0.953 10.800 2.941 1.00 92.62 71 SER A N 1
ATOM 560 C CA . SER A 1 71 ? 1.935 10.820 1.869 1.00 92.62 71 SER A CA 1
ATOM 561 C C . SER A 1 71 ? 1.839 9.576 0.992 1.00 92.62 71 SER A C 1
ATOM 563 O O . SER A 1 71 ? 1.390 8.511 1.411 1.00 92.62 71 SER A O 1
ATOM 565 N N . ILE A 1 72 ? 2.255 9.731 -0.260 1.00 93.88 72 ILE A N 1
ATOM 566 C CA . ILE A 1 72 ? 2.520 8.639 -1.190 1.00 93.88 72 ILE A CA 1
ATOM 567 C C . ILE A 1 72 ? 3.765 9.011 -1.988 1.00 93.88 72 ILE A C 1
ATOM 569 O O . ILE A 1 72 ? 3.930 10.169 -2.380 1.00 93.88 72 ILE A O 1
ATOM 573 N N . GLY A 1 73 ? 4.654 8.049 -2.202 1.00 92.25 73 GLY A N 1
ATOM 574 C CA . GLY A 1 73 ? 5.891 8.281 -2.928 1.00 92.25 73 GLY A CA 1
ATOM 575 C C . GLY A 1 73 ? 6.654 7.004 -3.243 1.00 92.25 73 GLY A C 1
ATOM 576 O O . GLY A 1 73 ? 6.168 5.889 -3.048 1.00 92.25 73 GLY A O 1
ATOM 577 N N . VAL A 1 74 ? 7.873 7.194 -3.741 1.00 90.75 74 VAL A N 1
ATOM 578 C CA . VAL A 1 74 ? 8.760 6.121 -4.197 1.00 90.75 74 VAL A CA 1
ATOM 579 C C . VAL A 1 74 ? 10.148 6.302 -3.598 1.00 90.75 74 VAL A C 1
ATOM 581 O O . VAL A 1 74 ? 10.621 7.428 -3.437 1.00 90.75 74 VAL A O 1
ATOM 584 N N . LYS A 1 75 ? 10.814 5.185 -3.299 1.00 87.88 75 LYS A N 1
ATOM 585 C CA . LYS A 1 75 ? 12.248 5.129 -2.995 1.00 87.88 75 LYS A CA 1
ATOM 586 C C . LYS A 1 75 ? 12.857 3.887 -3.644 1.00 87.88 75 LYS A C 1
ATOM 588 O O . LYS A 1 75 ? 12.496 2.767 -3.267 1.00 87.88 75 LYS A O 1
ATOM 593 N N . GLY A 1 76 ? 13.761 4.065 -4.611 1.00 86.69 76 GLY A N 1
ATOM 594 C CA . GLY A 1 76 ? 14.232 2.951 -5.443 1.00 86.69 76 GLY A CA 1
ATOM 595 C C . GLY A 1 76 ? 13.058 2.269 -6.156 1.00 86.69 76 GLY A C 1
ATOM 596 O O . GLY A 1 76 ? 12.288 2.926 -6.850 1.00 86.69 76 GLY A O 1
ATOM 597 N N . ASN A 1 77 ? 12.873 0.972 -5.893 1.00 88.44 77 ASN A N 1
ATOM 598 C CA . ASN A 1 77 ? 11.758 0.157 -6.403 1.00 88.44 77 ASN A CA 1
ATOM 599 C C . ASN A 1 77 ? 10.646 -0.077 -5.361 1.00 88.44 77 ASN A C 1
ATOM 601 O O . ASN A 1 77 ? 9.912 -1.066 -5.423 1.00 88.44 77 ASN A O 1
ATOM 605 N N . SER A 1 78 ? 10.568 0.783 -4.345 1.00 91.88 78 SER A N 1
ATOM 606 C CA . SER A 1 78 ? 9.615 0.657 -3.241 1.00 91.88 78 SER A CA 1
ATOM 607 C C . SER A 1 78 ? 8.561 1.745 -3.320 1.00 91.88 78 SER A C 1
ATOM 609 O O . SER A 1 78 ? 8.911 2.918 -3.442 1.00 91.88 78 SER A O 1
ATOM 611 N N . VAL A 1 79 ? 7.294 1.367 -3.173 1.00 93.69 79 VAL A N 1
ATOM 612 C CA . VAL A 1 79 ? 6.194 2.317 -2.986 1.00 93.69 79 VAL A CA 1
ATOM 613 C C . VAL A 1 79 ? 5.983 2.521 -1.493 1.00 93.69 79 VAL A C 1
ATOM 615 O O . VAL A 1 79 ? 5.904 1.556 -0.731 1.00 93.69 79 VAL A O 1
ATOM 618 N N . LEU A 1 80 ? 5.907 3.780 -1.080 1.00 94.88 80 LEU A N 1
ATOM 619 C CA . LEU A 1 80 ? 5.679 4.184 0.300 1.00 94.88 80 LEU A CA 1
ATOM 620 C C . LEU A 1 80 ? 4.341 4.913 0.367 1.00 94.88 80 LEU A C 1
ATOM 622 O O . LEU A 1 80 ? 4.119 5.853 -0.395 1.00 94.88 80 LEU A O 1
ATOM 626 N N . VAL A 1 81 ? 3.463 4.476 1.263 1.00 95.62 81 VAL A N 1
ATOM 627 C CA . VAL A 1 81 ? 2.162 5.100 1.513 1.00 95.62 81 VAL A CA 1
ATOM 628 C C . VAL A 1 81 ? 2.030 5.325 3.010 1.00 95.62 81 VAL A C 1
ATOM 630 O O . VAL A 1 81 ? 2.270 4.412 3.791 1.00 95.62 81 VAL A O 1
ATOM 633 N N . GLU A 1 82 ? 1.649 6.525 3.418 1.00 94.81 82 GLU A N 1
ATOM 634 C CA . GLU A 1 82 ? 1.403 6.866 4.815 1.00 94.81 82 GLU A CA 1
ATOM 635 C C . GLU A 1 82 ? -0.053 7.281 4.980 1.00 94.81 82 GLU A C 1
ATOM 637 O O . GLU A 1 82 ? -0.545 8.184 4.294 1.00 94.81 82 GLU A O 1
ATOM 642 N N . VAL A 1 83 ? -0.731 6.614 5.906 1.00 92.88 83 VAL A N 1
ATOM 643 C CA . VAL A 1 83 ? -2.153 6.780 6.186 1.00 92.88 83 VAL A CA 1
ATOM 644 C C . VAL A 1 83 ? -2.327 7.072 7.670 1.00 92.88 83 VAL A C 1
ATOM 646 O O . VAL A 1 83 ? -1.652 6.501 8.532 1.00 92.88 83 VAL A O 1
ATOM 649 N N . ASP A 1 84 ? -3.237 7.979 7.987 1.00 91.12 84 ASP A N 1
ATOM 650 C CA . ASP A 1 84 ? -3.684 8.215 9.353 1.00 91.12 84 ASP A CA 1
ATOM 651 C C . ASP A 1 84 ? -5.073 7.613 9.525 1.00 91.12 84 ASP A C 1
ATOM 653 O O . ASP A 1 84 ? -6.030 8.112 8.948 1.00 91.12 84 ASP A O 1
ATOM 657 N N . LEU A 1 85 ? -5.187 6.534 10.302 1.00 87.50 85 LEU A N 1
ATOM 658 C CA . LEU A 1 85 ? -6.489 5.909 10.576 1.00 87.50 85 LEU A CA 1
ATOM 659 C C . LEU A 1 85 ? -7.330 6.721 11.577 1.00 87.50 85 LEU A C 1
ATOM 661 O O . LEU A 1 85 ? -8.451 6.324 11.909 1.00 87.50 85 LEU A O 1
ATOM 665 N N . GLY A 1 86 ? -6.778 7.822 12.104 1.00 85.25 86 GLY A N 1
ATOM 666 C CA . GLY A 1 86 ? -7.422 8.645 13.111 1.00 85.25 86 GLY A CA 1
ATOM 667 C C . GLY A 1 86 ? -7.836 7.818 14.327 1.00 85.25 86 GLY A C 1
ATOM 668 O O . GLY A 1 86 ? -7.081 6.989 14.839 1.00 85.25 86 GLY A O 1
ATOM 669 N N . GLU A 1 87 ? -9.062 8.044 14.789 1.00 82.06 87 GLU A N 1
ATOM 670 C CA . GLU A 1 87 ? -9.637 7.335 15.933 1.00 82.06 87 GLU A CA 1
ATOM 671 C C . GLU A 1 87 ? -10.506 6.129 15.532 1.00 82.06 87 GLU A C 1
ATOM 673 O O . GLU A 1 87 ? -11.116 5.540 16.420 1.00 82.06 87 GLU A O 1
ATOM 678 N N . SER A 1 88 ? -10.620 5.755 14.246 1.00 69.06 88 SER A N 1
ATOM 679 C CA . SER A 1 88 ? -11.778 4.965 13.791 1.00 69.06 88 SER A CA 1
ATOM 680 C C . SER A 1 88 ? -11.616 3.439 13.841 1.00 69.06 88 SER A C 1
ATOM 682 O O . SER A 1 88 ? -10.863 2.852 13.068 1.00 69.06 88 SER A O 1
ATOM 684 N N . PRO A 1 89 ? -12.441 2.772 14.662 1.00 71.81 89 PRO A N 1
ATOM 685 C CA . PRO A 1 89 ? -12.978 1.451 14.373 1.00 71.81 89 PRO A CA 1
ATOM 686 C C . PRO A 1 89 ? -14.519 1.511 14.320 1.00 71.81 89 PRO A C 1
ATOM 688 O O . PRO A 1 89 ? -15.220 0.738 14.957 1.00 71.81 89 PRO A O 1
ATOM 691 N N . GLU A 1 90 ? -15.081 2.449 13.553 1.00 80.56 90 GLU A N 1
ATOM 692 C CA . GLU A 1 90 ? -16.424 2.277 12.985 1.00 80.56 90 GLU A CA 1
ATOM 693 C C . GLU A 1 90 ? -16.342 2.445 11.458 1.00 80.56 90 GLU A C 1
ATOM 695 O O . GLU A 1 90 ? -15.746 3.408 10.967 1.00 80.56 90 GLU A O 1
ATOM 700 N N . PRO A 1 91 ? -16.903 1.518 10.659 1.00 86.12 91 PRO A N 1
ATOM 701 C CA . PRO A 1 91 ? -17.763 0.384 11.027 1.00 86.12 91 PRO A CA 1
ATOM 702 C C . PRO A 1 91 ? -17.007 -0.925 11.354 1.00 86.12 91 PRO A C 1
ATOM 704 O O . PRO A 1 91 ? -17.595 -2.000 11.276 1.00 86.12 91 PRO A O 1
ATOM 707 N N . TYR A 1 92 ? -15.704 -0.871 11.632 1.00 88.75 92 TYR A N 1
ATOM 708 C CA . TYR A 1 92 ? -14.866 -2.064 11.796 1.00 88.75 92 TYR A CA 1
ATOM 709 C C . TYR A 1 92 ? -14.754 -2.500 13.254 1.00 88.75 92 TYR A C 1
ATOM 711 O O . TYR A 1 92 ? -14.470 -1.675 14.100 1.00 88.75 92 TYR A O 1
ATOM 719 N N . ASP A 1 93 ? -14.855 -3.798 13.548 1.00 87.88 93 ASP A N 1
ATOM 720 C CA . ASP A 1 93 ? -14.768 -4.287 14.939 1.00 87.88 93 ASP A CA 1
ATOM 721 C C . ASP A 1 93 ? -13.449 -3.922 15.650 1.00 87.88 93 ASP A C 1
ATOM 723 O O . ASP A 1 93 ? -13.409 -3.781 16.873 1.00 87.88 93 ASP A O 1
ATOM 727 N N . ASP A 1 94 ? -12.358 -3.796 14.891 1.00 91.38 94 ASP A N 1
ATOM 728 C CA . ASP A 1 94 ? -11.052 -3.378 15.382 1.00 91.38 94 ASP A CA 1
ATOM 729 C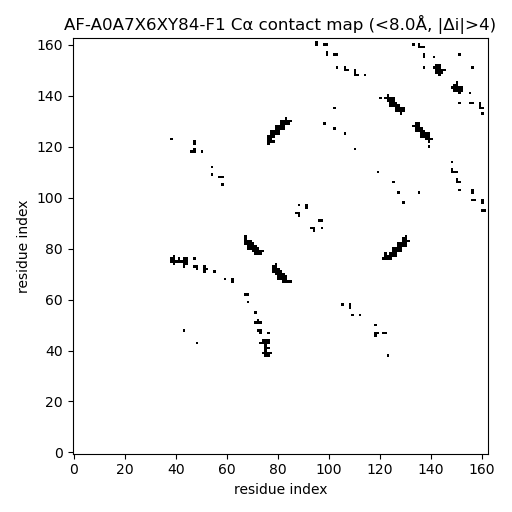 C . ASP A 1 94 ? -10.203 -2.722 14.276 1.00 91.38 94 ASP A C 1
ATOM 731 O O . ASP A 1 94 ? -10.512 -2.772 13.079 1.00 91.38 94 ASP A O 1
ATOM 735 N N . PHE A 1 95 ? -9.074 -2.132 14.680 1.00 91.06 95 PHE A N 1
ATOM 736 C CA . PHE A 1 95 ? -8.099 -1.564 13.747 1.00 91.06 95 PHE A CA 1
ATOM 737 C C . PHE A 1 95 ? -7.466 -2.609 12.824 1.00 91.06 95 PHE A C 1
ATOM 739 O O . PHE A 1 95 ? -6.988 -2.245 11.756 1.00 91.06 95 PHE A O 1
ATOM 746 N N . LYS A 1 96 ? -7.445 -3.902 13.182 1.00 92.56 96 LYS A N 1
ATOM 747 C CA . LYS A 1 96 ? -6.877 -4.937 12.303 1.00 92.56 96 LYS A CA 1
ATOM 748 C C . LYS A 1 96 ? -7.748 -5.117 11.070 1.00 92.56 96 LYS A C 1
ATOM 750 O O . LYS A 1 96 ? -7.216 -5.168 9.966 1.00 92.56 96 LYS A O 1
ATOM 755 N N . ASN A 1 97 ? -9.063 -5.152 11.246 1.00 92.88 97 ASN A N 1
ATOM 756 C CA . ASN A 1 97 ? -10.024 -5.227 10.154 1.00 92.88 97 ASN A CA 1
ATOM 757 C C . ASN A 1 97 ? -9.943 -3.985 9.258 1.00 92.88 97 ASN A C 1
ATOM 759 O O . ASN A 1 97 ? -9.902 -4.123 8.034 1.00 92.88 97 ASN A O 1
ATOM 763 N N . LEU A 1 98 ? -9.828 -2.792 9.853 1.00 92.31 98 LEU A N 1
ATOM 764 C CA . LEU A 1 98 ? -9.610 -1.560 9.094 1.00 92.31 98 LEU A CA 1
ATOM 765 C C . LEU A 1 98 ? -8.272 -1.580 8.332 1.00 92.31 98 LEU A C 1
ATOM 767 O O . LEU A 1 98 ? -8.248 -1.276 7.144 1.00 92.31 98 LEU A O 1
ATOM 771 N N . MET A 1 99 ? -7.170 -2.003 8.961 1.00 93.38 99 MET A N 1
ATOM 772 C CA . MET A 1 99 ? -5.862 -2.111 8.300 1.00 93.38 99 MET A CA 1
ATOM 773 C C . MET A 1 99 ? -5.882 -3.105 7.137 1.00 93.38 99 MET A C 1
ATOM 775 O O . MET A 1 99 ? -5.300 -2.822 6.092 1.00 93.38 99 MET A O 1
ATOM 779 N N . VAL A 1 100 ? -6.550 -4.256 7.283 1.00 94.38 100 VAL A N 1
ATOM 780 C CA . VAL A 1 100 ? -6.720 -5.232 6.191 1.00 94.38 100 VAL A CA 1
ATOM 781 C C . VAL A 1 100 ? -7.489 -4.601 5.034 1.00 94.38 100 VAL A C 1
ATOM 783 O O . VAL A 1 100 ? -7.071 -4.731 3.881 1.00 94.38 100 VAL A O 1
ATOM 786 N N . TYR A 1 101 ? -8.580 -3.894 5.332 1.00 93.25 101 TYR A N 1
ATOM 787 C CA . TYR A 1 101 ? -9.376 -3.196 4.328 1.00 93.25 101 TYR A CA 1
ATOM 788 C C . TYR A 1 101 ? -8.560 -2.124 3.593 1.00 93.25 101 TYR A C 1
ATOM 790 O O . TYR A 1 101 ? -8.479 -2.158 2.365 1.00 93.25 101 TYR A O 1
ATOM 798 N N . GLU A 1 102 ? -7.900 -1.221 4.322 1.00 93.19 102 GLU A N 1
ATOM 799 C CA . GLU A 1 102 ? -7.108 -0.138 3.729 1.00 93.19 102 GLU A CA 1
ATOM 800 C C . GLU A 1 102 ? -5.910 -0.680 2.942 1.00 93.19 102 GLU A C 1
ATOM 802 O O . GLU A 1 102 ? -5.676 -0.266 1.809 1.00 93.19 102 GLU A O 1
ATOM 807 N N . THR A 1 103 ? -5.211 -1.691 3.467 1.00 94.88 103 THR A N 1
ATOM 808 C CA . THR A 1 103 ? -4.116 -2.367 2.751 1.00 94.88 103 THR A CA 1
ATOM 809 C C . THR A 1 103 ? -4.600 -2.970 1.432 1.00 94.88 103 THR A C 1
ATOM 811 O O . THR A 1 103 ? -3.956 -2.798 0.395 1.00 94.88 103 THR A O 1
ATOM 814 N N . THR A 1 104 ? -5.755 -3.640 1.440 1.00 93.62 104 THR A N 1
ATOM 815 C CA . THR A 1 104 ? -6.363 -4.212 0.226 1.00 93.62 104 THR A CA 1
ATOM 816 C C . THR A 1 104 ? -6.709 -3.113 -0.778 1.00 93.62 104 THR A C 1
ATOM 818 O O . THR A 1 104 ? -6.393 -3.215 -1.960 1.00 93.62 104 THR A O 1
ATOM 821 N N . ARG A 1 105 ? -7.318 -2.024 -0.307 1.00 92.00 105 ARG A N 1
ATOM 822 C CA . ARG A 1 105 ? -7.758 -0.903 -1.140 1.00 92.00 105 ARG A CA 1
ATOM 823 C C . ARG A 1 105 ? -6.587 -0.170 -1.803 1.00 92.00 105 ARG A C 1
ATOM 825 O O . ARG A 1 105 ? -6.633 0.082 -3.005 1.00 92.00 105 ARG A O 1
ATOM 832 N N . ILE A 1 106 ? -5.535 0.131 -1.040 1.00 93.81 106 ILE A N 1
ATOM 833 C CA . ILE A 1 106 ? -4.320 0.802 -1.528 1.00 93.81 106 ILE A CA 1
ATOM 834 C C . ILE A 1 106 ? -3.601 -0.075 -2.553 1.00 93.81 106 ILE A C 1
ATOM 836 O O . ILE A 1 106 ? -3.281 0.384 -3.648 1.00 93.81 106 ILE A O 1
ATOM 840 N N . THR A 1 107 ? -3.368 -1.347 -2.225 1.00 93.69 107 THR A N 1
ATOM 841 C CA . THR A 1 107 ? -2.655 -2.262 -3.127 1.00 93.69 107 THR A CA 1
ATOM 842 C C . THR A 1 107 ? -3.441 -2.541 -4.403 1.00 93.69 107 THR A C 1
ATOM 844 O O . THR A 1 107 ? -2.856 -2.526 -5.484 1.00 93.69 107 THR A O 1
ATOM 847 N N . SER A 1 108 ? -4.766 -2.693 -4.314 1.00 91.19 108 SER A N 1
ATOM 848 C CA . SER A 1 108 ? -5.633 -2.811 -5.490 1.00 91.19 108 SER A CA 1
ATOM 849 C C . SER A 1 108 ? -5.526 -1.582 -6.392 1.00 91.19 108 SER A C 1
ATOM 851 O O . SER A 1 108 ? -5.375 -1.732 -7.602 1.00 91.19 108 SER A O 1
ATOM 853 N N . ALA A 1 109 ? -5.520 -0.369 -5.833 1.00 91.81 109 ALA A N 1
ATOM 854 C CA . ALA A 1 109 ? -5.348 0.847 -6.621 1.00 91.81 109 ALA A CA 1
ATOM 855 C C . ALA A 1 109 ? -3.960 0.929 -7.284 1.00 91.81 109 ALA A C 1
ATOM 857 O O . ALA A 1 109 ? -3.875 1.301 -8.452 1.00 91.81 109 ALA A O 1
ATOM 858 N N . ILE A 1 110 ? -2.893 0.520 -6.586 1.00 93.00 110 ILE A N 1
ATOM 859 C CA . ILE A 1 110 ? -1.531 0.468 -7.143 1.00 93.00 110 ILE A CA 1
ATOM 860 C C . ILE A 1 110 ? -1.435 -0.500 -8.325 1.00 93.00 110 ILE A C 1
ATOM 862 O O . ILE A 1 110 ? -0.749 -0.171 -9.283 1.00 93.00 110 ILE A O 1
ATOM 866 N N . TYR A 1 111 ? -2.086 -1.663 -8.287 1.00 89.75 111 TYR A N 1
ATOM 867 C CA . TYR A 1 111 ? -1.955 -2.663 -9.359 1.00 89.75 111 TYR A CA 1
ATOM 868 C C . TYR A 1 111 ? -3.027 -2.572 -10.448 1.00 89.75 111 TYR A C 1
ATOM 870 O O . TYR A 1 111 ? -2.778 -2.976 -11.579 1.00 89.75 111 TYR A O 1
ATOM 878 N N . SER A 1 112 ? -4.197 -2.010 -10.142 1.00 87.25 112 SER A N 1
ATOM 879 C CA . SER A 1 112 ? -5.297 -1.882 -11.112 1.00 87.25 112 SER A CA 1
ATOM 880 C C . SER A 1 112 ? -5.231 -0.585 -11.915 1.00 87.25 112 SER A C 1
ATOM 882 O O . SER A 1 112 ? -5.864 -0.450 -12.965 1.00 87.25 112 SER A O 1
ATOM 884 N N . TYR A 1 113 ? -4.497 0.420 -11.434 1.00 86.81 113 TYR A N 1
ATOM 885 C CA . TYR A 1 113 ? -4.333 1.655 -12.182 1.00 86.81 113 TYR A CA 1
ATOM 886 C C . TYR A 1 113 ? -3.388 1.415 -13.364 1.00 86.81 113 TYR A C 1
ATOM 888 O O . TYR A 1 113 ? -2.174 1.441 -13.232 1.00 86.81 113 TYR A O 1
ATOM 896 N N . ARG A 1 114 ? -3.968 1.195 -14.550 1.00 82.50 114 ARG A N 1
ATOM 897 C CA . ARG A 1 114 ? -3.248 0.821 -15.783 1.00 82.50 114 ARG A CA 1
ATOM 898 C C . ARG A 1 114 ? -2.602 -0.569 -15.678 1.00 82.50 114 ARG A C 1
ATOM 900 O O . ARG A 1 114 ? -1.385 -0.691 -15.755 1.00 82.50 114 ARG A O 1
ATOM 907 N N . GLU A 1 115 ? -3.453 -1.590 -15.557 1.00 71.75 115 GLU A N 1
ATOM 908 C CA . GLU A 1 115 ? -3.115 -3.020 -15.382 1.00 71.75 115 GLU A CA 1
ATOM 909 C C . GLU A 1 115 ? -1.987 -3.547 -16.295 1.00 71.75 115 GLU A C 1
ATOM 911 O O . GLU A 1 115 ? -1.202 -4.382 -15.860 1.00 71.75 115 GLU A O 1
ATOM 916 N N . ASP A 1 116 ? -1.837 -3.016 -17.514 1.00 79.38 116 ASP A N 1
ATOM 917 C CA . ASP A 1 116 ? -0.811 -3.442 -18.482 1.00 79.38 116 ASP A CA 1
ATOM 918 C C . ASP A 1 116 ? 0.505 -2.635 -18.421 1.00 79.38 116 ASP A C 1
ATOM 920 O O . ASP A 1 116 ? 1.300 -2.650 -19.366 1.00 79.38 116 ASP A O 1
ATOM 924 N N . ASN A 1 117 ? 0.745 -1.869 -17.352 1.00 84.56 117 ASN A N 1
ATOM 925 C CA . ASN A 1 117 ? 1.970 -1.083 -17.224 1.00 84.56 117 ASN A CA 1
ATOM 926 C C . ASN A 1 117 ? 3.142 -1.959 -16.726 1.00 84.56 117 ASN A C 1
ATOM 928 O O . ASN A 1 117 ? 3.098 -2.421 -15.582 1.00 84.56 117 ASN A O 1
ATOM 932 N N . PRO A 1 118 ? 4.221 -2.153 -17.516 1.00 87.38 118 PRO A N 1
ATOM 933 C CA . PRO A 1 118 ? 5.343 -3.016 -17.133 1.00 87.38 118 PRO A CA 1
ATOM 934 C C . PRO A 1 118 ? 6.040 -2.582 -15.835 1.00 87.38 118 PRO A C 1
ATOM 936 O O . PRO A 1 118 ? 6.579 -3.427 -15.125 1.00 87.38 118 PRO A O 1
ATOM 939 N N . VAL A 1 119 ? 5.962 -1.298 -15.467 1.00 89.56 119 VAL A N 1
ATOM 940 C CA . VAL A 1 119 ? 6.561 -0.770 -14.230 1.00 89.56 119 VAL A CA 1
ATOM 941 C C . VAL A 1 119 ? 5.993 -1.417 -12.958 1.00 89.56 119 VAL A C 1
ATOM 943 O O . VAL A 1 119 ? 6.652 -1.461 -11.921 1.00 89.56 119 VAL A O 1
ATOM 946 N N . LEU A 1 120 ? 4.776 -1.972 -13.027 1.00 88.44 120 LEU A N 1
ATOM 947 C CA . LEU A 1 120 ? 4.134 -2.675 -11.913 1.00 88.44 120 LEU A CA 1
ATOM 948 C C . LEU A 1 120 ? 4.878 -3.957 -11.522 1.00 88.44 120 LEU A C 1
ATOM 950 O O . LEU A 1 120 ? 4.791 -4.407 -10.374 1.00 88.44 120 LEU A O 1
ATOM 954 N N . ASP A 1 121 ? 5.613 -4.554 -12.457 1.00 87.50 121 ASP A N 1
ATOM 955 C CA . ASP A 1 121 ? 6.435 -5.735 -12.199 1.00 87.50 121 ASP A CA 1
ATOM 956 C C . ASP A 1 121 ? 7.763 -5.397 -11.531 1.00 87.50 121 ASP A C 1
ATOM 958 O O . ASP A 1 121 ? 8.357 -6.255 -10.878 1.00 87.50 121 ASP A O 1
ATOM 962 N N . GLU A 1 122 ? 8.175 -4.136 -11.612 1.00 86.81 122 GLU A N 1
ATOM 963 C CA . GLU A 1 122 ? 9.408 -3.629 -11.019 1.00 86.81 122 GLU A CA 1
ATOM 964 C C . GLU A 1 122 ? 9.237 -3.255 -9.542 1.00 86.81 122 GLU A C 1
ATOM 966 O O . GLU A 1 122 ? 10.229 -3.100 -8.828 1.00 86.81 122 GLU A O 1
ATOM 971 N N . ILE A 1 123 ? 7.991 -3.165 -9.055 1.00 90.75 123 ILE A N 1
ATOM 972 C CA . ILE A 1 123 ? 7.683 -2.899 -7.646 1.00 90.75 123 ILE A CA 1
ATOM 973 C C . ILE A 1 123 ? 8.185 -4.064 -6.784 1.00 90.75 123 ILE A C 1
ATOM 975 O O . ILE A 1 123 ? 7.595 -5.149 -6.746 1.00 90.75 123 ILE A O 1
ATOM 979 N N . TYR A 1 124 ? 9.259 -3.812 -6.037 1.00 90.94 124 TYR A N 1
ATOM 980 C CA . TYR A 1 124 ? 9.841 -4.778 -5.110 1.00 90.94 124 TYR A CA 1
ATOM 981 C C . TYR A 1 124 ? 9.031 -4.896 -3.821 1.00 90.94 124 TYR A C 1
ATOM 983 O O . TYR A 1 124 ? 8.800 -6.003 -3.333 1.00 90.94 124 TYR A O 1
ATOM 991 N N . LYS A 1 125 ? 8.607 -3.765 -3.255 1.00 92.00 125 LYS A N 1
ATOM 992 C CA . LYS A 1 125 ? 7.820 -3.735 -2.022 1.00 92.00 125 LYS A CA 1
ATOM 993 C C . LYS A 1 125 ? 6.864 -2.555 -1.990 1.00 92.00 125 LYS A C 1
ATOM 995 O O . LYS A 1 125 ? 7.149 -1.491 -2.540 1.00 92.00 125 LYS A O 1
ATOM 1000 N N . VAL A 1 126 ? 5.756 -2.753 -1.293 1.00 95.00 126 VAL A N 1
ATOM 1001 C CA . VAL A 1 126 ? 4.822 -1.704 -0.896 1.00 95.00 126 VAL A CA 1
ATOM 1002 C C . VAL A 1 126 ? 4.846 -1.646 0.624 1.00 95.00 126 VAL A C 1
ATOM 1004 O O . VAL A 1 126 ? 4.541 -2.641 1.283 1.00 95.00 126 VAL A O 1
ATOM 1007 N N . SER A 1 127 ? 5.229 -0.498 1.175 1.00 95.31 127 SER A N 1
ATOM 1008 C CA . SER A 1 127 ? 5.193 -0.241 2.614 1.00 95.31 127 SER A CA 1
ATOM 1009 C C . SER A 1 127 ? 4.097 0.772 2.909 1.00 95.31 127 SER A C 1
ATOM 1011 O O . SER A 1 127 ? 4.121 1.888 2.392 1.00 95.31 127 SER A O 1
ATOM 1013 N N . ILE A 1 128 ? 3.146 0.367 3.743 1.00 95.75 128 ILE A N 1
ATOM 1014 C CA . ILE A 1 128 ? 2.010 1.172 4.176 1.00 95.75 128 I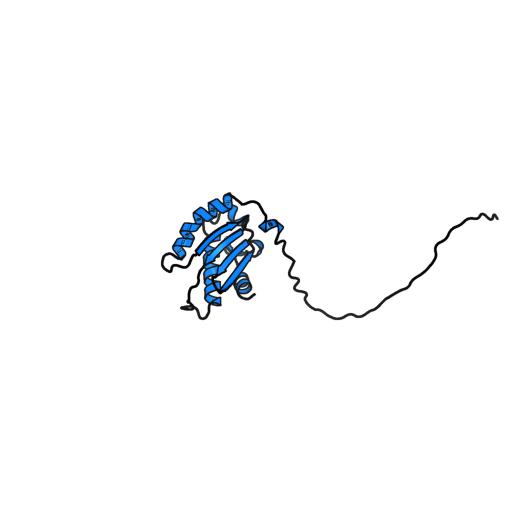LE A CA 1
ATOM 1015 C C . ILE A 1 128 ? 2.191 1.452 5.663 1.00 95.75 128 ILE A C 1
ATOM 1017 O O . ILE A 1 128 ? 2.132 0.538 6.486 1.00 95.75 128 ILE A O 1
ATOM 1021 N N . ASP A 1 129 ? 2.469 2.702 6.003 1.00 95.25 129 ASP A N 1
ATOM 1022 C CA . ASP A 1 129 ? 2.596 3.148 7.382 1.00 95.25 129 ASP A CA 1
ATOM 1023 C C . ASP A 1 129 ? 1.253 3.670 7.894 1.00 95.25 129 ASP A C 1
ATOM 1025 O O . ASP A 1 129 ? 0.711 4.641 7.365 1.00 95.25 129 ASP A O 1
ATOM 1029 N N . PHE A 1 130 ? 0.709 3.004 8.912 1.00 92.56 130 PHE A N 1
ATOM 1030 C CA . PHE A 1 130 ? -0.497 3.439 9.600 1.00 92.56 130 PHE A CA 1
ATOM 1031 C C . PHE A 1 130 ? -0.096 4.191 10.870 1.00 92.56 130 PHE A C 1
ATOM 1033 O O . PHE A 1 130 ? 0.419 3.604 11.825 1.00 92.56 130 PHE A O 1
ATOM 1040 N N . THR A 1 131 ? -0.352 5.499 10.886 1.00 88.94 131 THR A N 1
ATOM 1041 C CA . THR A 1 131 ? 0.031 6.403 11.982 1.00 88.94 131 THR A CA 1
ATOM 1042 C C . THR A 1 131 ? -0.438 5.872 13.337 1.00 88.94 131 THR A C 1
ATOM 1044 O O . THR A 1 131 ? -1.599 5.504 13.492 1.00 88.94 131 THR A O 1
ATOM 1047 N N . ASN A 1 132 ? 0.452 5.875 14.340 1.00 86.31 132 ASN A N 1
ATOM 1048 C CA . ASN A 1 132 ? 0.202 5.367 15.702 1.00 86.31 132 ASN A CA 1
ATOM 1049 C C . ASN A 1 132 ? -0.189 3.879 15.776 1.00 86.31 132 ASN A C 1
ATOM 1051 O O . ASN A 1 132 ? -0.546 3.393 16.848 1.00 86.31 132 ASN A O 1
ATOM 1055 N N . GLN A 1 133 ? -0.117 3.164 14.656 1.00 88.25 133 GLN A N 1
ATOM 1056 C CA . GLN A 1 133 ? -0.376 1.739 14.550 1.00 88.25 133 GLN A CA 1
ATOM 1057 C C . GLN A 1 133 ? 0.910 1.048 14.086 1.00 88.25 133 GLN A C 1
ATOM 1059 O O . GLN A 1 133 ? 1.987 1.267 14.643 1.00 88.25 133 GLN A O 1
ATOM 1064 N N . LYS A 1 134 ? 0.794 0.166 13.096 1.00 89.06 134 LYS A N 1
ATOM 1065 C CA . LYS A 1 134 ? 1.854 -0.707 12.622 1.00 89.06 134 LYS A CA 1
ATOM 1066 C C . LYS A 1 134 ? 2.129 -0.446 11.144 1.00 89.06 134 LYS A C 1
ATOM 1068 O O . LYS A 1 134 ? 1.199 -0.255 10.368 1.00 89.06 134 LYS A O 1
ATOM 1073 N N . ASN A 1 135 ? 3.396 -0.538 10.748 1.00 92.75 135 ASN A N 1
ATOM 1074 C CA . ASN A 1 135 ? 3.783 -0.586 9.343 1.00 92.75 135 ASN A CA 1
ATOM 1075 C C . ASN A 1 135 ? 3.478 -1.963 8.733 1.00 92.75 135 ASN A C 1
ATOM 1077 O O . ASN A 1 135 ? 3.889 -2.996 9.265 1.00 92.75 135 ASN A O 1
ATOM 1081 N N . ILE A 1 136 ? 2.788 -1.973 7.596 1.00 94.38 136 ILE A N 1
ATOM 1082 C CA . ILE A 1 13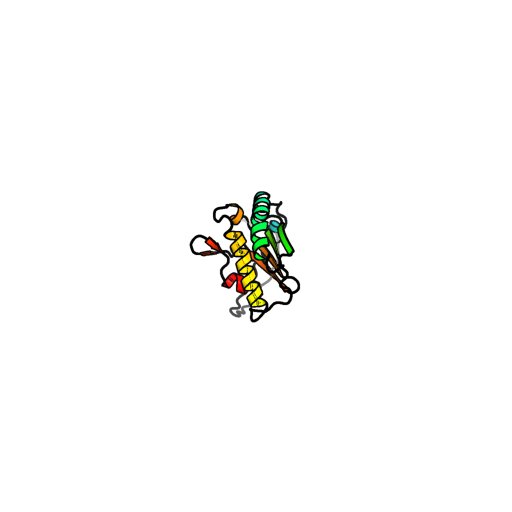6 ? 2.518 -3.169 6.803 1.00 94.38 136 ILE A CA 1
ATOM 1083 C C . ILE A 1 136 ? 3.424 -3.153 5.580 1.00 94.38 136 ILE A C 1
ATOM 1085 O O . ILE A 1 136 ? 3.366 -2.232 4.770 1.00 94.38 136 ILE A O 1
ATOM 1089 N N . THR A 1 137 ? 4.245 -4.188 5.425 1.00 94.44 137 THR A N 1
ATOM 1090 C CA . THR A 1 137 ? 5.111 -4.349 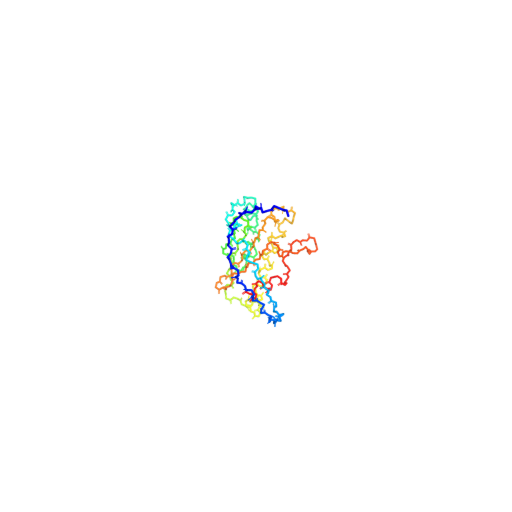4.254 1.00 94.44 137 THR A CA 1
ATOM 1091 C C . THR A 1 137 ? 4.712 -5.595 3.477 1.00 94.44 137 THR A C 1
ATOM 1093 O O . THR A 1 137 ? 4.613 -6.689 4.031 1.00 94.44 137 THR A O 1
ATOM 1096 N N . LEU A 1 138 ? 4.491 -5.412 2.177 1.00 94.00 138 LEU A N 1
ATOM 1097 C CA . LEU A 1 138 ? 4.135 -6.460 1.232 1.00 94.00 138 LEU A CA 1
ATOM 1098 C C . LEU A 1 138 ? 5.178 -6.501 0.118 1.00 94.00 138 LEU A C 1
ATOM 1100 O O . LEU A 1 138 ? 5.452 -5.488 -0.527 1.00 94.00 138 LEU A O 1
ATOM 1104 N N . TYR A 1 139 ? 5.766 -7.669 -0.122 1.00 92.19 139 TYR A N 1
ATOM 1105 C CA . TYR A 1 139 ? 6.808 -7.837 -1.133 1.00 92.19 139 TYR A CA 1
ATOM 1106 C C . TYR A 1 139 ? 6.206 -8.280 -2.461 1.00 92.19 139 TYR A C 1
ATOM 1108 O O . TYR A 1 139 ? 5.417 -9.216 -2.497 1.00 92.19 139 TYR A O 1
ATOM 1116 N N . GLY A 1 140 ? 6.663 -7.715 -3.577 1.00 89.69 140 GLY A N 1
ATOM 1117 C CA . GLY A 1 140 ? 6.180 -8.026 -4.924 1.00 89.69 140 GLY A CA 1
ATOM 1118 C C . GLY A 1 140 ? 6.233 -9.516 -5.292 1.00 89.69 140 GLY A C 1
ATOM 1119 O O . GLY A 1 140 ? 5.419 -9.962 -6.095 1.00 89.69 140 GLY A O 1
ATOM 1120 N N . LYS A 1 141 ? 7.122 -10.303 -4.668 1.00 88.38 141 LYS A N 1
ATOM 1121 C CA . LYS A 1 141 ? 7.200 -11.774 -4.802 1.00 88.38 141 LYS A CA 1
ATOM 1122 C C . LYS A 1 141 ? 6.023 -12.540 -4.169 1.00 88.38 141 LYS A C 1
ATOM 1124 O O . LYS A 1 141 ? 5.848 -13.711 -4.464 1.00 88.38 141 LYS A O 1
ATOM 1129 N N . GLN A 1 142 ? 5.274 -11.910 -3.262 1.00 90.62 142 GLN A N 1
ATOM 1130 C CA . GLN A 1 142 ? 4.120 -12.493 -2.559 1.00 90.62 142 GLN A CA 1
ATOM 1131 C C . GLN A 1 142 ? 2.798 -12.257 -3.307 1.00 90.62 142 GLN A C 1
ATOM 1133 O O . GLN A 1 142 ? 1.732 -12.578 -2.785 1.00 90.62 142 GLN A O 1
ATOM 1138 N N . ARG A 1 143 ? 2.856 -11.641 -4.492 1.00 89.94 143 ARG A N 1
ATOM 1139 C CA . ARG A 1 143 ? 1.695 -11.437 -5.357 1.00 89.94 143 ARG A CA 1
ATOM 1140 C C . ARG A 1 143 ? 1.345 -12.730 -6.076 1.00 89.94 143 ARG A C 1
ATOM 1142 O O . ARG A 1 143 ? 2.229 -13.469 -6.502 1.00 89.94 143 ARG A O 1
ATOM 1149 N N . GLU A 1 144 ? 0.056 -12.947 -6.254 1.00 89.00 144 GLU A N 1
ATOM 1150 C CA . GLU A 1 144 ? -0.514 -14.073 -6.981 1.00 89.00 144 GLU A CA 1
ATOM 1151 C C . GLU A 1 144 ? -1.272 -13.548 -8.205 1.00 89.00 144 GLU A C 1
ATOM 1153 O O . GLU A 1 144 ? -1.748 -12.412 -8.213 1.00 89.00 144 GLU A O 1
ATOM 1158 N N . GLU A 1 145 ? -1.366 -14.363 -9.254 1.00 85.94 145 GLU A N 1
ATOM 1159 C CA . GLU A 1 145 ? -2.207 -14.058 -10.412 1.00 85.94 145 GLU A CA 1
ATOM 1160 C C . GLU A 1 145 ? -3.628 -14.571 -10.146 1.00 85.94 145 GLU A C 1
ATOM 1162 O O . GLU A 1 145 ? -3.852 -15.777 -10.037 1.00 85.94 145 GLU A O 1
ATOM 1167 N N . ILE A 1 146 ? -4.583 -13.650 -10.020 1.00 83.00 146 ILE A N 1
ATOM 1168 C CA . ILE A 1 146 ? -5.998 -13.917 -9.754 1.00 83.00 146 ILE A CA 1
ATOM 1169 C C . ILE A 1 146 ? -6.797 -13.244 -10.867 1.00 83.00 146 ILE A C 1
ATOM 1171 O O . ILE A 1 146 ? -6.682 -12.041 -11.075 1.00 83.00 146 ILE A O 1
ATOM 1175 N N . ASP A 1 147 ? -7.563 -14.025 -11.629 1.00 83.88 147 ASP A N 1
ATOM 1176 C CA . ASP A 1 147 ? -8.357 -13.530 -12.765 1.00 83.88 147 ASP A CA 1
ATOM 1177 C C . ASP A 1 147 ? -7.547 -12.683 -13.775 1.00 83.88 147 ASP A C 1
ATOM 1179 O O . ASP A 1 147 ? -8.048 -11.723 -14.360 1.00 83.88 147 ASP A O 1
ATOM 1183 N N . GLY A 1 148 ? -6.276 -13.051 -13.986 1.00 80.50 148 GLY A N 1
ATOM 1184 C CA . GLY A 1 148 ? -5.347 -12.359 -14.888 1.00 80.50 148 GLY A CA 1
ATOM 1185 C C . GLY A 1 148 ? -4.715 -11.088 -14.308 1.00 80.50 148 GLY A C 1
ATOM 1186 O O . GLY A 1 148 ? -3.982 -10.403 -15.017 1.00 80.50 148 GLY A O 1
ATOM 1187 N N . LYS A 1 149 ? -4.967 -10.772 -13.032 1.00 79.88 149 LYS A N 1
ATOM 1188 C CA . LYS A 1 149 ? -4.414 -9.607 -12.331 1.00 79.88 149 LYS A CA 1
ATOM 1189 C C . LYS A 1 149 ? -3.440 -10.032 -11.245 1.00 79.88 149 LYS A C 1
ATOM 1191 O O . LYS A 1 149 ? -3.664 -11.019 -10.550 1.00 79.88 149 LYS A O 1
ATOM 1196 N N . LYS A 1 150 ? -2.352 -9.277 -11.081 1.00 83.88 150 LYS A N 1
ATOM 1197 C CA . LYS A 1 150 ? -1.386 -9.499 -9.995 1.00 83.88 150 LYS A CA 1
ATOM 1198 C C . LYS A 1 150 ? -1.869 -8.803 -8.730 1.00 83.88 150 LYS A C 1
ATOM 1200 O O . LYS A 1 150 ? -1.851 -7.577 -8.660 1.00 83.88 150 LYS A O 1
ATOM 1205 N N . GLU A 1 151 ? -2.243 -9.580 -7.721 1.00 86.88 151 GLU A N 1
ATOM 1206 C CA . GLU A 1 151 ? -2.812 -9.075 -6.470 1.00 86.88 151 GLU A CA 1
ATOM 1207 C C . GLU A 1 151 ? -2.182 -9.754 -5.247 1.00 86.88 151 GLU A C 1
ATOM 1209 O O . GLU A 1 151 ? -1.622 -10.848 -5.326 1.00 86.88 151 GLU A O 1
ATOM 1214 N N . PHE A 1 152 ? -2.256 -9.103 -4.085 1.00 92.06 152 PHE A N 1
ATOM 1215 C CA . PHE A 1 152 ? -1.905 -9.749 -2.822 1.00 92.06 152 PHE A CA 1
ATOM 1216 C C . PHE A 1 152 ? -3.100 -10.550 -2.315 1.00 92.06 152 PHE A C 1
ATOM 1218 O O . PHE A 1 152 ? -4.168 -9.988 -2.073 1.00 92.06 152 PHE A O 1
ATOM 1225 N N . SER A 1 153 ? -2.916 -11.854 -2.105 1.00 91.00 153 SER A N 1
ATOM 1226 C CA . SER A 1 153 ? -3.981 -12.694 -1.56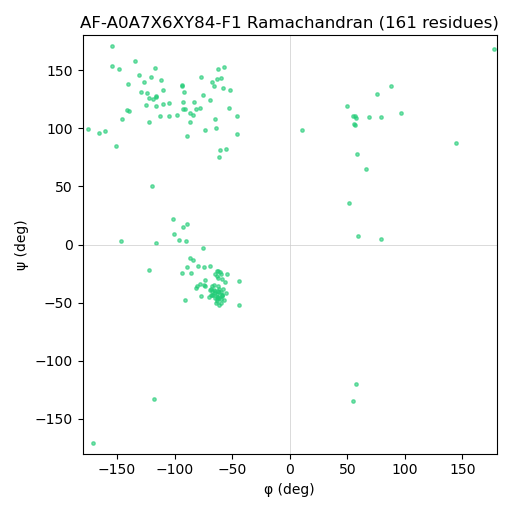3 1.00 91.00 153 SER A CA 1
ATOM 1227 C C . SER A 1 153 ? -4.388 -12.237 -0.157 1.00 91.00 153 SER A C 1
ATOM 1229 O O . SER A 1 153 ? -3.579 -11.718 0.622 1.00 91.00 153 SER A O 1
ATOM 1231 N N . SER A 1 154 ? -5.654 -12.466 0.210 1.00 90.12 154 SER A N 1
ATOM 1232 C CA . SER A 1 154 ? -6.161 -12.102 1.541 1.00 90.12 154 SER A CA 1
ATOM 1233 C C . SER A 1 154 ? -5.333 -12.737 2.663 1.00 90.12 154 SER A C 1
ATOM 1235 O O . SER A 1 154 ? -5.153 -12.128 3.714 1.00 90.12 154 SER A O 1
ATOM 1237 N N . GLY A 1 155 ? -4.788 -13.938 2.434 1.00 91.75 155 GLY A N 1
ATOM 1238 C CA . GLY A 1 155 ? -3.878 -14.607 3.362 1.00 91.75 155 GLY A CA 1
ATOM 1239 C C . GLY A 1 155 ? -2.580 -13.828 3.582 1.00 91.75 155 GLY A C 1
ATOM 1240 O O . GLY A 1 155 ? -2.195 -13.606 4.729 1.00 91.75 155 GLY A O 1
ATOM 1241 N N . THR A 1 156 ? -1.943 -13.356 2.507 1.00 93.06 156 THR A N 1
ATOM 1242 C CA . THR A 1 156 ? -0.726 -12.531 2.576 1.00 93.06 156 THR A CA 1
ATOM 1243 C C . THR A 1 156 ? -0.971 -11.235 3.347 1.00 93.06 156 THR A C 1
ATOM 1245 O O . THR A 1 156 ? -0.211 -10.918 4.262 1.00 93.06 156 THR A O 1
ATOM 1248 N N . ILE A 1 157 ? -2.067 -10.530 3.050 1.00 93.88 157 ILE A N 1
ATOM 1249 C CA . ILE A 1 157 ? -2.430 -9.282 3.742 1.00 93.88 157 ILE A CA 1
ATOM 1250 C C . ILE A 1 157 ? -2.703 -9.545 5.229 1.00 93.88 157 ILE A C 1
ATOM 1252 O O . ILE A 1 157 ? -2.141 -8.874 6.093 1.00 93.88 157 ILE A O 1
ATOM 1256 N N . LEU A 1 158 ? -3.517 -10.556 5.550 1.00 93.69 158 LEU A N 1
ATOM 1257 C CA . LEU A 1 158 ? -3.824 -10.921 6.935 1.00 93.69 158 LEU A CA 1
ATOM 1258 C C . LEU A 1 158 ? -2.567 -11.297 7.724 1.00 93.69 158 LEU A C 1
ATOM 1260 O O . LEU A 1 158 ? -2.446 -10.926 8.891 1.00 93.69 158 LEU A O 1
ATOM 1264 N N . ASN A 1 159 ? -1.638 -12.027 7.109 1.00 92.19 159 ASN A N 1
ATOM 1265 C CA . ASN A 1 159 ? -0.384 -12.412 7.749 1.00 92.19 159 ASN A CA 1
ATOM 1266 C C . ASN A 1 159 ? 0.512 -11.198 8.011 1.00 92.19 159 ASN A C 1
ATOM 1268 O O . ASN A 1 159 ? 1.035 -11.070 9.117 1.00 92.19 159 ASN A O 1
ATOM 1272 N N . ALA A 1 160 ? 0.633 -10.280 7.049 1.00 91.81 160 ALA A N 1
ATOM 1273 C CA . ALA A 1 160 ? 1.393 -9.043 7.228 1.00 91.81 160 ALA A CA 1
ATOM 1274 C C . ALA A 1 160 ? 0.804 -8.166 8.348 1.00 91.81 160 ALA A C 1
ATOM 1276 O O . ALA A 1 160 ? 1.536 -7.599 9.155 1.00 91.81 160 ALA A O 1
ATOM 1277 N N . VAL A 1 161 ? -0.526 -8.112 8.469 1.00 91.19 161 VAL A N 1
ATOM 1278 C CA . VAL A 1 161 ? -1.199 -7.378 9.551 1.00 91.19 161 VAL A CA 1
ATOM 1279 C C . VAL A 1 161 ? -0.997 -8.043 10.915 1.00 91.19 161 VAL A C 1
ATOM 1281 O O . VAL A 1 161 ? -0.770 -7.342 11.902 1.00 91.19 161 VAL A O 1
ATOM 1284 N N . LYS A 1 162 ? -1.019 -9.377 10.996 1.00 87.31 162 LYS A N 1
ATOM 1285 C CA . LYS A 1 162 ? -0.903 -10.120 12.265 1.00 87.31 162 LYS A CA 1
ATOM 1286 C C . LYS A 1 162 ? 0.503 -10.145 12.876 1.00 87.31 162 LYS A C 1
ATOM 1288 O O . LYS A 1 162 ? 0.580 -10.135 14.102 1.00 87.31 162 LYS A O 1
ATOM 1293 N N . ASN A 1 163 ? 1.551 -10.210 12.051 1.00 74.25 163 ASN A N 1
ATOM 1294 C CA . ASN A 1 163 ? 2.957 -10.361 12.474 1.00 74.25 163 ASN A CA 1
ATOM 1295 C C . ASN A 1 163 ? 3.652 -9.020 12.603 1.00 74.25 163 ASN A C 1
ATOM 1297 O O . ASN A 1 163 ? 3.615 -8.403 13.683 1.00 74.25 163 ASN A O 1
#

Sequence (163 aa):
MSIKKISLFLISILSLSIVLSGCSYL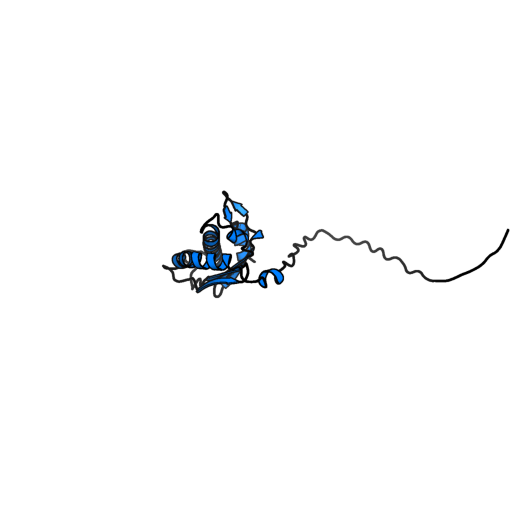EDTGNEEYIETAQESAPDNEDLKEYIEHLKPVIEKLYEDKGELKSIGVKGNSVLVEVDLGESPEPYDDFKNLMVYETTRITSAIYSYREDNPVLDEIYKVSIDFTNQKNITLYGKQREEIDGKKEFSSGTILNAVKN

Radius of gyration: 27.18 Å; Cα contacts (8 Å, |Δi|>4): 179; chains: 1; bounding box: 87×72×38 Å

Nearest PDB structures (foldseek):
  2wcz-assembly1_A  TM=2.690E-01  e=8.315E-02  Archaeoglobus fulgidus
  6xmv-assembly1_A  TM=3.903E-01  e=2.927E+00  Neisseria gonorrhoeae FA 1090
  6gcs-assembly1_G  TM=2.893E-01  e=1.760E+00  Yarrowia lipolytica

=== Feature glossary ===
Key to the feature types in this record:

— What the protein is —

Primary structure: the covalent order of the twenty standard amino acids along the backbone. Two proteins with the same sequence will (almost always) fold to the same structure; two with 30% identity often share a fold but not the details.

Database cross-references. InterPro integrates a dozen domain/family signature databases into unified entries with residue-range hits. GO terms attach function/process/location labels with evidence codes. CATH codes position the fold in a four-level structural taxonomy. Organism is the NCBI-taxonomy species name.

— Where its atoms are —

The mmCIF block holds the 3D Cartesian coordinates of each backbone atom (N, Cα, C, O) in ångströms. mmCIF is the PDB's canonical archive format — a tagged-loop text representation of the atomic model.

Six rendered views show the 3D structure from the faces of a cube — i.e. along ±x, ±y, ±z. Rendering representation is drawn randomly per protein from cartoon (secondary-structure ribbons), sticks (backbone bonds), or molecular surface; coloring is either N→C rainbow (blue at the N-terminus through red at the C-terminus) or one color per chain.

— Local backbone conformation —

DSSP 8-state secondary structure assigns each residue one of H (α-helix), G (3₁₀-helix), I (π-helix), E (extended β-strand), B (isolated β-bridge), T (hydrogen-bonded turn), S (bend), or '-' (coil). The assignment is computed from backbone hydrogen-bond geometry via the Kabsch–Sander algorithm.

P-SEA three-state annotation labels each residue as helix, strand, or coil based purely on the geometry of the Cα trace. It serves as a fallback when the full backbone (and thus DSSP) is unavailable.

The φ/ψ torsion pair specifies the backbone conformation at each residue. φ rotates about the N–Cα bond, ψ about the Cα–C bond. Steric clashes forbid most of the (φ, ψ) plane — the allowed regions (α-helix basin, β-sheet basin, left-handed helix) are the Ramachandran-allowed regions.

— Global shape and packing —

The geometric summary reports three shape descriptors. Rg (radius of gyration) measures how spread out the Cα atoms are about their centre of mass; compact globular proteins have small Rg, elongated or unfolded ones large. Cα contacts (<8 Å, |i−j|>4) count long-range residue pairs in spatial proximity — high for tightly packed folds, near zero for rods or random coil. The bounding-box extents give the protein's footprint along x, y, z in Å.

Accessible surface area quantifies burial. A residue with SASA near zero is packed into the hydrophobic core; one with SASA >100 Å² sits on the surface. Computed here via the Shrake–Rupley numerical algorithm with a 1.4 Å probe.

Plot images: a contact map (which residues are close in 3D, as an N×N binary image), a Ramachandran scatter (backbone torsion angles, revealing secondary-structure composition at a glance), and — for AlphaFold structures — a PAE heatmap (pairwise prediction confidence).

— Structural neighborhood —

The Foldseek 3Di string encodes local tertiary geometry as a 20-letter alphabet — one character per residue — derived from the relative positions of nearby Cα atoms. Unlike the amino-acid sequence, 3Di is a direct function of the 3D structure, so two proteins with the same fold have similar 3Di strings even at low sequence identity.

Nearest PDB neighbors are the top structural matches found by Foldseek when searching this structure against the entire Protein Data Bank. Each hit reports a TM-score (0 to 1; >0.5 almost always implies the same fold) and an E-value. These are *structural* homologs — they may share no detectable sequence similarity.

— Confidence and disorder —

For AlphaFold models, the B-factor field carries pLDDT — the model's own estimate of local accuracy on a 0–100 scale. Regions with pLDDT<50 should be treated as essentially unmodeled; they often correspond to intrinsically disordered segments.

B-factor (Debye–Waller factor) reflects atomic displacement in the crystal lattice. It is an experimental observable (units Å²), not a prediction; low values mean the atom is pinned down, high values mean it moves or is heterogeneous across the crystal.

Predicted aligned error is AlphaFold's pairwise confidence. Unlike pLDDT (per-residue), PAE is per-residue-pair and captures whether two parts of the structure are correctly placed relative to each other. Units are ångströms of expected positional error.